Protein AF-A0A959FXG5-F1 (afdb_monomer_lite)

Structure (mmCIF, N/CA/C/O backbone):
data_AF-A0A959FXG5-F1
#
_entry.id   AF-A0A959FXG5-F1
#
loop_
_atom_site.group_PDB
_atom_site.id
_atom_site.type_symbol
_atom_site.label_atom_id
_atom_site.label_alt_id
_atom_site.label_comp_id
_atom_site.label_asym_id
_atom_site.label_entity_id
_atom_site.label_seq_id
_atom_site.pdbx_PDB_ins_code
_atom_site.Cartn_x
_atom_site.Cartn_y
_atom_site.Cartn_z
_atom_site.occupancy
_atom_site.B_iso_or_equiv
_atom_site.auth_seq_id
_atom_site.auth_comp_id
_atom_site.auth_asym_id
_atom_site.auth_atom_id
_atom_site.pdbx_PDB_model_num
ATOM 1 N N . TYR A 1 1 ? 14.603 23.287 18.700 1.00 48.22 1 TYR A N 1
ATOM 2 C CA . TYR A 1 1 ? 15.782 23.522 17.838 1.00 48.22 1 TYR A CA 1
ATOM 3 C C . TYR A 1 1 ? 15.437 24.029 16.419 1.00 48.22 1 TYR A C 1
ATOM 5 O O . TYR A 1 1 ? 16.197 24.809 15.871 1.00 48.22 1 TYR A O 1
ATOM 13 N N . LEU A 1 2 ? 14.273 23.701 15.832 1.00 57.38 2 LEU A N 1
ATOM 14 C CA . LEU A 1 2 ? 13.907 24.045 14.435 1.00 57.38 2 LEU A CA 1
ATOM 15 C C . LEU A 1 2 ? 13.475 25.506 14.136 1.00 57.38 2 LEU A C 1
ATOM 17 O O . LEU A 1 2 ? 13.366 25.875 12.970 1.00 57.38 2 LEU A O 1
ATOM 21 N N . LYS A 1 3 ? 13.228 26.363 15.139 1.00 59.97 3 LYS A N 1
ATOM 22 C CA . LYS A 1 3 ? 12.640 27.707 14.915 1.00 59.97 3 LYS A CA 1
ATOM 23 C C . LYS A 1 3 ? 13.592 28.750 14.300 1.00 59.97 3 LYS A C 1
ATOM 25 O O . LYS A 1 3 ? 13.110 29.692 13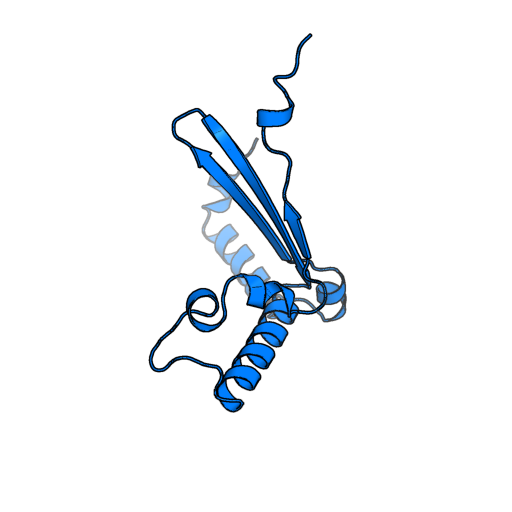.681 1.00 59.97 3 LYS A O 1
ATOM 30 N N . TYR A 1 4 ? 14.912 28.583 14.412 1.00 65.50 4 TYR A N 1
ATOM 31 C CA . TYR A 1 4 ? 15.890 29.598 13.975 1.00 65.50 4 TYR A CA 1
ATOM 32 C C . TYR A 1 4 ? 16.332 29.469 12.507 1.00 65.50 4 TYR A C 1
ATOM 34 O O . TYR A 1 4 ? 16.777 30.442 11.907 1.00 65.50 4 TYR A O 1
ATOM 42 N N . ILE A 1 5 ? 16.150 28.300 11.887 1.00 72.62 5 ILE A N 1
ATOM 43 C CA . ILE A 1 5 ? 16.568 28.036 10.495 1.00 72.62 5 ILE A CA 1
ATOM 44 C C . ILE A 1 5 ? 15.556 28.603 9.478 1.00 72.62 5 ILE A C 1
ATOM 46 O O . ILE A 1 5 ? 15.879 28.826 8.312 1.00 72.62 5 ILE A O 1
ATOM 50 N N . ASN A 1 6 ? 14.335 28.909 9.924 1.00 72.19 6 ASN A N 1
ATOM 51 C CA . ASN A 1 6 ? 13.248 29.353 9.053 1.00 72.19 6 ASN A CA 1
ATOM 52 C C . ASN A 1 6 ? 13.555 30.682 8.334 1.00 72.19 6 ASN A C 1
ATOM 54 O O . ASN A 1 6 ? 13.161 30.875 7.188 1.00 72.19 6 ASN A O 1
ATOM 58 N N . TRP A 1 7 ? 14.296 31.593 8.973 1.00 80.94 7 TRP A N 1
ATOM 59 C CA . TRP A 1 7 ? 14.700 32.850 8.335 1.00 80.94 7 TRP A CA 1
ATOM 60 C C . TRP A 1 7 ? 15.649 32.620 7.148 1.00 80.94 7 TRP A C 1
ATOM 62 O O . TRP A 1 7 ? 15.460 33.215 6.089 1.00 80.94 7 TRP A O 1
ATOM 72 N N . LEU A 1 8 ? 16.599 31.690 7.286 1.00 75.62 8 LEU A N 1
ATOM 73 C CA . LEU A 1 8 ? 17.550 31.339 6.231 1.00 75.62 8 LEU A CA 1
ATOM 74 C C . LEU A 1 8 ? 16.851 30.653 5.044 1.00 75.62 8 LEU A C 1
ATOM 76 O O . LEU A 1 8 ? 17.125 30.973 3.890 1.00 75.62 8 LEU A O 1
ATOM 80 N N . LEU A 1 9 ? 15.886 29.768 5.318 1.00 72.50 9 LEU A N 1
ATOM 81 C CA . LEU A 1 9 ? 15.086 29.089 4.287 1.00 72.50 9 LEU A CA 1
ATOM 82 C C . LEU A 1 9 ? 14.154 30.036 3.508 1.00 72.50 9 LEU A C 1
ATOM 84 O O . LEU A 1 9 ? 13.760 29.719 2.386 1.00 72.50 9 LEU A O 1
ATOM 88 N N . ARG A 1 10 ? 13.812 31.205 4.069 1.00 75.00 10 ARG A N 1
ATOM 89 C CA . ARG A 1 10 ? 12.996 32.236 3.399 1.00 75.00 10 ARG A CA 1
ATOM 90 C C . ARG A 1 10 ? 13.794 33.123 2.441 1.00 75.00 10 ARG A C 1
ATOM 92 O O . ARG A 1 10 ? 13.185 33.892 1.702 1.00 75.00 10 ARG A O 1
ATOM 99 N N . MET A 1 11 ? 15.126 33.037 2.421 1.00 88.50 11 MET A N 1
ATOM 100 C CA . MET A 1 11 ? 15.932 33.817 1.483 1.00 88.50 11 MET A CA 1
ATOM 101 C C . MET A 1 11 ? 15.778 33.278 0.052 1.00 88.50 11 MET A C 1
ATOM 103 O O . MET A 1 11 ? 16.014 32.099 -0.218 1.00 88.50 11 MET A O 1
ATOM 107 N N . ASN A 1 12 ? 15.443 34.161 -0.894 1.00 77.88 12 ASN A N 1
ATOM 108 C CA . ASN A 1 12 ? 15.193 33.794 -2.295 1.00 77.88 12 ASN A CA 1
ATOM 109 C C . ASN A 1 12 ? 16.367 33.051 -2.956 1.00 77.88 12 ASN A C 1
ATOM 111 O O . ASN A 1 12 ? 16.141 32.151 -3.760 1.00 77.88 12 ASN A O 1
ATOM 115 N N . TRP A 1 13 ? 17.611 33.381 -2.602 1.00 86.00 13 TRP A N 1
ATOM 116 C CA . TRP A 1 13 ? 18.796 32.709 -3.141 1.00 86.00 13 TRP A CA 1
ATOM 117 C C . TRP A 1 13 ? 18.967 31.282 -2.592 1.00 86.00 13 TRP A C 1
ATOM 119 O O . TRP A 1 13 ? 19.349 30.388 -3.344 1.00 86.00 13 TRP A O 1
ATOM 129 N N . VAL A 1 14 ? 18.617 31.041 -1.321 1.00 83.12 14 VAL A N 1
ATOM 130 C CA . VAL A 1 14 ? 18.633 29.703 -0.703 1.00 83.12 14 VAL A CA 1
ATOM 131 C C . VAL A 1 14 ? 17.565 28.824 -1.344 1.00 83.12 14 VAL A C 1
ATOM 133 O O . VAL A 1 14 ? 17.855 27.693 -1.730 1.00 83.12 14 VAL A O 1
ATOM 136 N N . ARG A 1 15 ? 16.356 29.366 -1.550 1.00 80.12 15 ARG A N 1
ATOM 137 C CA . ARG A 1 15 ? 15.280 28.680 -2.281 1.00 80.12 15 ARG A CA 1
ATOM 138 C C . ARG A 1 15 ? 15.699 28.341 -3.715 1.00 80.12 15 ARG A C 1
ATOM 140 O O . ARG A 1 15 ? 15.503 27.210 -4.142 1.00 80.12 15 ARG A O 1
ATOM 147 N N . GLN A 1 16 ? 16.310 29.278 -4.444 1.00 83.25 16 GLN A N 1
ATOM 148 C CA . GLN A 1 16 ? 16.792 29.031 -5.810 1.00 83.25 16 GLN A CA 1
ATOM 149 C C . GLN A 1 16 ? 17.917 27.991 -5.863 1.00 83.25 16 GLN A C 1
ATOM 151 O O . GLN A 1 16 ? 17.948 27.169 -6.775 1.00 83.25 16 GLN A O 1
ATOM 156 N N . LEU A 1 17 ? 18.835 27.998 -4.894 1.00 86.06 17 LEU A N 1
ATOM 157 C CA . LEU A 1 17 ? 19.896 26.997 -4.806 1.00 86.06 17 LEU A CA 1
ATOM 158 C C . LEU A 1 17 ? 19.330 25.604 -4.498 1.00 86.06 17 LEU A C 1
ATOM 160 O O . LEU A 1 17 ? 19.768 24.627 -5.103 1.00 86.06 17 LEU A O 1
ATOM 164 N N . ALA A 1 18 ? 18.353 25.517 -3.590 1.00 81.88 18 ALA A N 1
ATOM 165 C CA . ALA A 1 18 ? 17.653 24.275 -3.279 1.00 81.88 18 ALA A CA 1
ATOM 166 C C . ALA A 1 18 ? 16.902 23.743 -4.508 1.00 81.88 18 ALA A C 1
ATOM 168 O O . ALA A 1 18 ? 17.094 22.587 -4.871 1.00 81.88 18 ALA A O 1
ATOM 169 N N . GLN A 1 19 ? 16.152 24.605 -5.203 1.00 79.25 19 GLN A N 1
ATOM 170 C CA . GLN A 1 19 ? 15.434 24.245 -6.426 1.00 79.25 19 GLN A CA 1
ATOM 171 C C . GLN A 1 19 ? 16.391 23.724 -7.506 1.00 79.25 19 GLN A C 1
ATOM 173 O O . GLN A 1 19 ? 16.221 22.613 -7.984 1.00 79.25 19 GLN A O 1
ATOM 178 N N . ARG A 1 20 ? 17.492 24.437 -7.787 1.00 82.62 20 ARG A N 1
ATOM 179 C CA . ARG A 1 20 ? 18.509 23.992 -8.759 1.00 82.62 20 ARG A CA 1
ATOM 180 C C . ARG A 1 20 ? 19.174 22.669 -8.389 1.00 82.62 20 ARG A C 1
ATOM 182 O O . ARG A 1 20 ? 19.649 21.964 -9.274 1.00 82.62 20 ARG A O 1
ATOM 189 N N . ARG A 1 21 ? 19.286 22.350 -7.096 1.00 80.12 21 ARG A N 1
ATOM 190 C CA . ARG A 1 21 ? 19.784 21.041 -6.654 1.00 80.12 21 ARG A CA 1
ATOM 191 C C . ARG A 1 21 ? 18.753 19.941 -6.871 1.00 80.12 21 ARG A C 1
ATOM 193 O O . ARG A 1 21 ? 19.154 18.860 -7.279 1.00 80.12 21 ARG A O 1
ATOM 200 N N . VAL A 1 22 ? 17.474 20.224 -6.634 1.00 76.50 22 VAL A N 1
ATOM 201 C CA . VAL A 1 22 ? 16.369 19.303 -6.938 1.00 76.50 22 VAL A CA 1
ATOM 202 C C . VAL A 1 22 ? 16.294 19.047 -8.444 1.00 76.50 22 VAL A C 1
ATOM 204 O O . VAL A 1 22 ? 16.285 17.894 -8.850 1.00 76.50 22 VAL A O 1
ATOM 207 N N . ASP A 1 23 ? 16.367 20.091 -9.270 1.00 76.31 23 ASP A N 1
ATOM 208 C CA . ASP A 1 23 ? 16.282 19.975 -10.734 1.00 76.31 23 ASP A CA 1
ATOM 209 C C . ASP A 1 23 ? 17.488 19.230 -11.350 1.00 76.31 23 ASP A C 1
ATOM 211 O O . ASP A 1 23 ? 17.399 18.688 -12.448 1.00 76.31 23 ASP A O 1
ATOM 215 N N . ARG A 1 24 ? 18.637 19.214 -10.656 1.00 77.88 24 ARG A N 1
ATOM 216 C CA . ARG A 1 24 ? 19.840 18.452 -11.047 1.00 77.88 24 ARG A CA 1
ATOM 217 C C . ARG A 1 24 ? 19.856 17.025 -10.509 1.00 77.88 24 ARG A C 1
ATOM 219 O O . ARG A 1 24 ? 20.712 16.243 -10.922 1.00 77.88 24 ARG A O 1
ATOM 226 N N . ALA A 1 25 ? 18.984 16.699 -9.560 1.00 69.75 25 ALA A N 1
ATOM 227 C CA . ALA A 1 25 ? 18.852 15.338 -9.079 1.00 69.75 25 ALA A CA 1
ATOM 228 C C . ALA A 1 25 ? 18.125 14.496 -10.144 1.00 69.75 25 ALA A C 1
ATOM 230 O O . ALA A 1 25 ? 17.261 15.014 -10.854 1.00 69.75 25 ALA A O 1
ATOM 231 N N . PRO A 1 26 ? 18.461 13.204 -10.292 1.00 70.00 26 PRO A N 1
ATOM 232 C CA . PRO A 1 26 ? 17.691 12.317 -11.154 1.00 70.00 26 PRO A CA 1
ATOM 233 C C . PRO A 1 26 ? 16.220 12.306 -10.716 1.00 70.00 26 PRO A C 1
ATOM 235 O O . PRO A 1 26 ? 15.924 12.373 -9.524 1.00 70.00 26 PRO A O 1
ATOM 238 N N . ALA A 1 27 ? 15.305 12.190 -11.684 1.00 70.69 27 ALA A N 1
ATOM 239 C CA . ALA A 1 27 ? 13.857 12.306 -11.471 1.00 70.69 27 ALA A CA 1
ATOM 240 C C . ALA A 1 27 ? 13.267 11.282 -10.475 1.00 70.69 27 ALA A C 1
ATOM 242 O O . ALA A 1 27 ? 12.113 11.406 -10.075 1.00 70.69 27 ALA A O 1
ATOM 243 N N . GLY A 1 28 ? 14.043 10.279 -10.056 1.00 65.62 28 GLY A N 1
ATOM 244 C CA . GLY A 1 28 ? 13.645 9.336 -9.024 1.00 65.62 28 GLY A CA 1
ATOM 245 C C . GLY A 1 28 ? 14.811 8.507 -8.484 1.00 65.62 28 GLY A C 1
ATOM 246 O O . GLY A 1 28 ? 15.921 8.555 -9.024 1.00 65.62 28 GLY A O 1
ATOM 247 N N . PRO A 1 29 ? 14.559 7.730 -7.418 1.00 69.12 29 PRO A N 1
ATOM 248 C CA . PRO A 1 29 ? 15.550 6.844 -6.824 1.00 69.12 29 PRO A CA 1
ATOM 249 C C . PRO A 1 29 ? 15.985 5.768 -7.823 1.00 69.12 29 PRO A C 1
ATOM 251 O O . PRO A 1 29 ? 15.171 5.259 -8.605 1.00 69.12 29 PRO A O 1
ATOM 254 N N . THR A 1 30 ? 17.269 5.410 -7.780 1.00 76.06 30 THR A N 1
ATOM 255 C CA . THR A 1 30 ? 17.834 4.320 -8.586 1.00 76.06 30 THR A CA 1
ATOM 256 C C . THR A 1 30 ? 17.220 2.970 -8.185 1.00 76.06 30 THR A C 1
ATOM 258 O O . THR A 1 30 ? 16.720 2.835 -7.065 1.00 76.06 30 THR A O 1
ATOM 261 N N . PRO A 1 31 ? 17.279 1.930 -9.039 1.00 70.56 31 P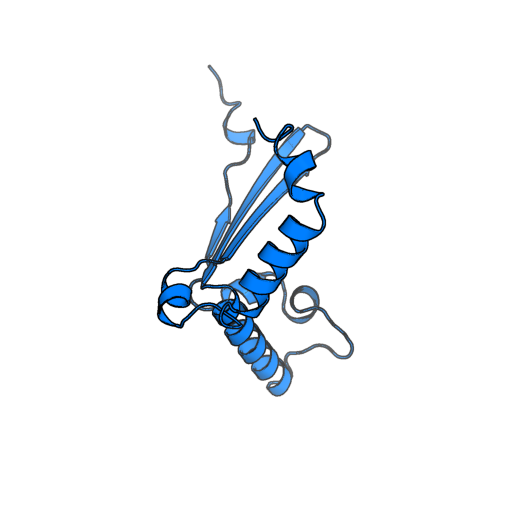RO A N 1
ATOM 262 C CA . PRO A 1 31 ? 16.772 0.598 -8.688 1.00 70.56 31 PRO A CA 1
ATOM 263 C C . PRO A 1 31 ? 17.350 0.042 -7.376 1.00 70.56 31 PRO A C 1
ATOM 265 O O . PRO A 1 31 ? 16.655 -0.610 -6.604 1.00 70.56 31 PRO A O 1
ATOM 268 N N . GLU A 1 32 ? 18.616 0.336 -7.083 1.00 73.44 32 GLU A N 1
ATOM 269 C CA . GLU A 1 32 ? 19.285 -0.068 -5.841 1.00 73.44 32 GLU A CA 1
ATOM 270 C C . GLU A 1 32 ? 18.749 0.672 -4.611 1.00 73.44 32 GLU A C 1
ATOM 272 O O . GLU A 1 32 ? 18.621 0.082 -3.539 1.00 73.44 32 GLU A O 1
ATOM 277 N N . GLN A 1 33 ? 18.418 1.958 -4.760 1.00 70.38 33 GLN A N 1
ATOM 278 C CA . GLN A 1 33 ? 17.776 2.749 -3.711 1.00 70.38 33 GLN A CA 1
ATOM 279 C C . GLN A 1 33 ? 16.343 2.276 -3.468 1.00 70.38 33 GLN A C 1
ATOM 281 O O . GLN A 1 33 ? 15.924 2.209 -2.315 1.00 70.38 33 GLN A O 1
ATOM 286 N N . ARG A 1 34 ? 15.624 1.875 -4.527 1.00 69.25 34 ARG A N 1
ATOM 287 C CA . ARG A 1 34 ? 14.271 1.319 -4.402 1.00 69.25 34 ARG A CA 1
ATOM 288 C C . ARG A 1 34 ? 14.254 0.012 -3.627 1.00 69.25 34 ARG A C 1
ATOM 290 O O . ARG A 1 34 ? 13.474 -0.126 -2.699 1.00 69.25 34 ARG A O 1
ATOM 297 N N . LYS A 1 35 ? 15.213 -0.883 -3.882 1.00 72.81 35 LYS A N 1
ATOM 298 C CA . LYS A 1 35 ? 15.356 -2.139 -3.120 1.00 72.81 35 LYS A CA 1
ATOM 299 C C . LYS A 1 35 ? 15.552 -1.951 -1.610 1.00 72.81 35 LYS A C 1
ATOM 301 O O . LYS A 1 35 ? 15.329 -2.893 -0.860 1.00 72.81 35 LYS A O 1
ATOM 306 N N . LYS A 1 36 ? 16.011 -0.777 -1.163 1.00 77.38 36 LYS A N 1
ATOM 307 C CA . LYS A 1 36 ? 16.180 -0.445 0.263 1.00 77.38 36 LYS A CA 1
ATOM 308 C C . LYS A 1 36 ? 15.013 0.363 0.835 1.00 77.38 36 LYS A C 1
ATOM 310 O O . LYS A 1 36 ? 14.975 0.579 2.043 1.00 77.38 36 LYS A O 1
ATOM 315 N N . GLY A 1 37 ? 14.120 0.859 -0.017 1.00 80.38 37 GLY A N 1
ATOM 316 C CA . GLY A 1 37 ? 12.959 1.635 0.390 1.00 80.38 37 GLY A CA 1
ATOM 317 C C . GLY A 1 37 ? 11.843 0.740 0.916 1.00 80.38 37 GLY A C 1
ATOM 318 O O . GLY A 1 37 ? 11.694 -0.405 0.500 1.00 80.38 37 GLY A O 1
ATOM 319 N N . ALA A 1 38 ? 11.041 1.288 1.821 1.00 88.56 38 ALA A N 1
ATOM 320 C CA . ALA A 1 38 ? 9.820 0.664 2.306 1.00 88.56 38 ALA A CA 1
ATOM 321 C C . ALA A 1 38 ? 8.724 1.725 2.415 1.00 88.56 38 ALA A C 1
ATOM 323 O O . ALA A 1 38 ? 9.000 2.882 2.749 1.00 88.56 38 ALA A O 1
ATOM 324 N N . CYS A 1 39 ? 7.486 1.329 2.144 1.00 91.19 39 CYS A N 1
ATOM 325 C CA . CYS A 1 39 ? 6.309 2.139 2.419 1.00 91.19 39 CYS A CA 1
ATOM 326 C C . CYS A 1 39 ? 5.739 1.734 3.782 1.00 91.19 39 CYS A C 1
ATOM 328 O O . CYS A 1 39 ? 5.529 0.549 4.032 1.00 91.19 39 CYS A O 1
ATOM 330 N N . LEU A 1 40 ? 5.498 2.709 4.660 1.00 93.88 40 LEU A N 1
ATOM 331 C CA . LEU A 1 40 ? 4.899 2.501 5.977 1.00 93.88 40 LEU A CA 1
ATOM 332 C C . LEU A 1 40 ? 3.681 3.412 6.121 1.00 93.88 40 LEU A C 1
ATOM 334 O O . LEU A 1 40 ? 3.780 4.619 5.898 1.00 93.88 40 LEU A O 1
ATOM 338 N N . VAL A 1 41 ? 2.549 2.841 6.520 1.00 93.94 41 VAL A N 1
ATOM 339 C CA . VAL A 1 41 ? 1.311 3.570 6.802 1.00 93.94 41 VAL A CA 1
ATOM 340 C C . VAL A 1 41 ? 0.851 3.192 8.199 1.00 93.94 41 VAL A C 1
ATOM 342 O O . VAL A 1 41 ? 0.551 2.033 8.461 1.00 93.94 41 VAL A O 1
ATOM 345 N N . TRP A 1 42 ? 0.795 4.170 9.097 1.00 95.31 42 TRP A N 1
ATOM 346 C CA . TRP A 1 42 ? 0.283 3.991 10.451 1.00 95.31 42 TRP A CA 1
ATOM 347 C C . TRP A 1 42 ? -1.062 4.696 10.593 1.00 95.31 42 TRP A C 1
ATOM 349 O O . TRP A 1 42 ? -1.243 5.809 10.096 1.00 95.31 42 TRP A O 1
ATOM 359 N N . GLY A 1 43 ? -1.991 4.049 11.286 1.00 93.44 43 GLY A N 1
ATOM 360 C CA . GLY A 1 43 ? -3.284 4.616 11.631 1.00 93.44 43 GLY A CA 1
ATOM 361 C C . GLY A 1 43 ? -3.650 4.276 13.066 1.00 93.44 43 GLY A C 1
ATOM 362 O O . GLY A 1 43 ? -3.408 3.163 13.527 1.00 93.44 43 GLY A O 1
ATOM 363 N N . GLN A 1 44 ? -4.266 5.229 13.755 1.00 93.94 44 GLN A N 1
ATOM 364 C CA . GLN A 1 44 ? -4.872 5.025 15.062 1.00 93.94 44 GLN A CA 1
ATOM 365 C C . GLN A 1 44 ? -6.276 5.618 15.054 1.00 93.94 44 GLN A C 1
ATOM 367 O O . GLN A 1 44 ? -6.495 6.716 14.543 1.00 93.94 44 GLN A O 1
ATOM 372 N N . VAL A 1 45 ? -7.214 4.883 15.639 1.00 93.88 45 VAL A N 1
ATOM 373 C CA . VAL A 1 45 ? -8.580 5.334 15.896 1.00 93.88 45 VAL A CA 1
ATOM 374 C C . VAL A 1 45 ? -8.80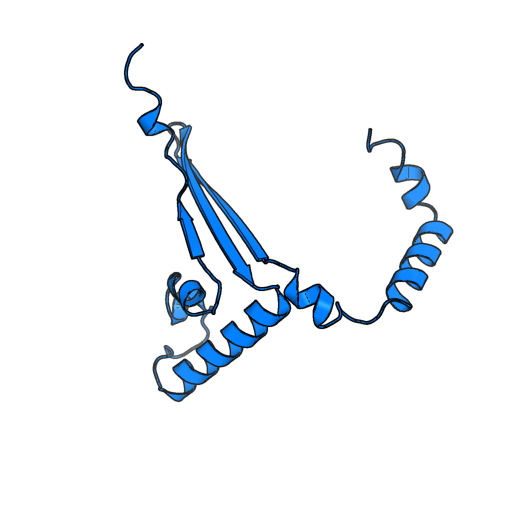4 5.351 17.399 1.00 93.88 45 VAL A C 1
ATOM 376 O O . VAL A 1 45 ? -8.377 4.424 18.087 1.00 93.88 45 VAL A O 1
ATOM 379 N N . THR A 1 46 ? -9.450 6.401 17.897 1.00 94.56 46 THR A N 1
ATOM 380 C CA . THR A 1 46 ? -9.777 6.574 19.317 1.00 94.56 46 THR A CA 1
ATOM 381 C C . THR A 1 46 ? -11.276 6.833 19.445 1.00 94.56 46 THR A C 1
ATOM 383 O O . THR A 1 46 ? -11.822 7.599 18.650 1.00 94.56 46 THR A O 1
ATOM 386 N N . ASP A 1 4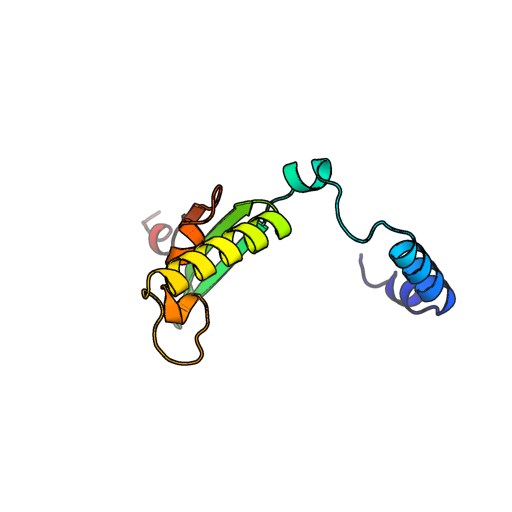7 ? -11.938 6.195 20.408 1.00 94.38 47 ASP A N 1
ATOM 387 C CA . ASP A 1 47 ? -13.354 6.416 20.708 1.00 94.38 47 ASP A CA 1
ATOM 388 C C . ASP A 1 47 ? -13.576 7.574 21.702 1.00 94.38 47 ASP A C 1
ATOM 390 O O . ASP A 1 47 ? -12.634 8.172 22.228 1.00 94.38 47 ASP A O 1
ATOM 394 N N . GLU A 1 48 ? -14.842 7.900 21.975 1.00 94.31 48 GLU A N 1
ATOM 395 C CA . GLU A 1 48 ? -15.224 8.962 22.920 1.00 94.31 48 GLU A CA 1
ATOM 396 C C . GLU A 1 48 ? -14.838 8.652 24.378 1.00 94.31 48 GLU A C 1
ATOM 398 O O . GLU A 1 48 ? -14.754 9.558 25.204 1.00 94.31 48 GLU A O 1
ATOM 403 N N . GLN A 1 49 ? -14.578 7.381 24.698 1.00 92.19 49 GLN A N 1
ATOM 404 C CA . GLN A 1 49 ? -14.160 6.909 26.021 1.00 92.19 49 GLN A CA 1
ATOM 405 C C . GLN A 1 49 ? -12.628 6.914 26.174 1.00 92.19 49 GLN A C 1
ATOM 407 O O . GLN A 1 49 ? -12.110 6.545 27.227 1.00 92.19 49 GLN A O 1
ATOM 412 N N . GLY A 1 50 ? -11.892 7.336 25.139 1.00 88.81 50 GLY A N 1
ATOM 413 C CA . GLY A 1 50 ? -10.432 7.386 25.124 1.00 88.81 50 GLY A CA 1
ATOM 414 C C . GLY A 1 50 ? -9.756 6.045 24.822 1.00 88.81 50 GLY A C 1
ATOM 415 O O . GLY A 1 50 ? -8.527 5.960 24.894 1.00 88.81 50 GLY A O 1
ATOM 416 N N . LYS A 1 51 ? -10.508 4.999 24.459 1.00 91.62 51 LYS A N 1
ATOM 417 C CA . LYS A 1 51 ? -9.931 3.728 24.005 1.00 91.62 51 LYS A CA 1
ATOM 418 C C . LYS A 1 51 ? -9.416 3.896 22.590 1.00 91.62 51 LYS A C 1
ATOM 420 O O . LYS A 1 51 ? -10.094 4.485 21.753 1.00 91.62 51 LYS A O 1
ATOM 425 N N . PHE A 1 52 ? -8.249 3.330 22.299 1.00 90.19 52 PHE A N 1
ATOM 426 C CA . PHE A 1 52 ? -7.710 3.354 20.946 1.00 90.19 52 PHE A CA 1
ATOM 427 C C . PHE A 1 52 ? -7.371 1.970 20.400 1.00 90.19 52 PHE A C 1
ATOM 429 O O . PHE A 1 52 ? -7.113 1.011 21.134 1.00 90.19 52 PHE A O 1
ATOM 436 N N . ARG A 1 53 ? -7.358 1.895 19.070 1.00 92.88 53 ARG A N 1
ATOM 437 C CA . ARG A 1 53 ? -6.794 0.805 18.274 1.00 92.88 53 ARG A CA 1
ATOM 438 C C . ARG A 1 53 ? -5.825 1.404 17.270 1.00 92.88 53 ARG A C 1
ATOM 440 O O . ARG A 1 53 ? -6.084 2.476 16.729 1.00 92.88 53 ARG A O 1
ATOM 447 N N . GLN A 1 54 ? -4.725 0.711 17.016 1.00 94.56 54 GLN A N 1
ATOM 448 C CA . GLN A 1 54 ? -3.701 1.155 16.078 1.00 94.56 54 GLN A CA 1
ATOM 449 C C . GLN A 1 54 ? -3.330 0.037 15.108 1.00 94.56 54 GLN A C 1
ATOM 451 O O . GLN A 1 54 ? -3.406 -1.146 15.441 1.00 94.56 54 GLN A O 1
ATOM 456 N N . GLY A 1 55 ? -2.896 0.417 13.916 1.00 93.88 55 GLY A N 1
ATOM 457 C CA . GLY A 1 55 ? -2.421 -0.493 12.891 1.00 93.88 55 GLY A CA 1
ATOM 458 C C . GLY A 1 55 ? -1.257 0.114 12.123 1.00 93.88 55 GLY A C 1
ATOM 459 O O . GLY A 1 55 ? -1.207 1.321 11.891 1.00 93.88 55 GLY A O 1
ATOM 460 N N . LEU A 1 56 ? -0.325 -0.741 11.725 1.00 94.94 56 LEU A N 1
ATOM 461 C CA . LEU A 1 56 ? 0.773 -0.433 10.826 1.00 94.94 56 LEU A CA 1
ATOM 462 C C . LEU A 1 56 ? 0.664 -1.349 9.606 1.00 94.94 56 LEU A C 1
ATOM 464 O O . LEU A 1 56 ? 0.683 -2.571 9.725 1.00 94.94 56 LEU A O 1
ATOM 468 N N . LEU A 1 57 ? 0.574 -0.756 8.425 1.00 95.25 57 LEU A N 1
ATOM 469 C CA . LEU A 1 57 ? 0.824 -1.422 7.158 1.00 95.25 57 LEU A CA 1
ATOM 470 C C . LEU A 1 57 ? 2.276 -1.140 6.772 1.00 95.25 57 LEU A C 1
ATOM 472 O O . LEU A 1 57 ? 2.701 0.015 6.733 1.00 95.25 57 LEU A O 1
ATOM 476 N N . SER A 1 58 ? 3.019 -2.189 6.442 1.00 95.62 58 SER A N 1
ATOM 477 C CA . SER A 1 58 ? 4.316 -2.060 5.779 1.00 95.62 58 SER A CA 1
ATOM 478 C C . SER A 1 58 ? 4.272 -2.725 4.415 1.00 95.62 58 SER A C 1
ATOM 480 O O . SER A 1 58 ? 3.591 -3.737 4.268 1.00 95.62 58 SER A O 1
ATOM 482 N N . GLY A 1 59 ? 5.005 -2.182 3.451 1.00 94.31 59 GLY A N 1
ATOM 483 C CA . GLY A 1 59 ? 5.068 -2.673 2.081 1.00 94.31 59 GLY A CA 1
ATOM 484 C C . GLY A 1 59 ? 6.412 -2.397 1.405 1.00 94.31 59 GLY A C 1
ATOM 485 O O . GLY A 1 59 ? 7.312 -1.813 2.025 1.00 94.31 59 GLY A O 1
ATOM 486 N N . PRO A 1 60 ? 6.544 -2.783 0.123 1.00 92.75 60 PRO A N 1
ATOM 487 C CA . PRO A 1 60 ? 7.722 -2.475 -0.679 1.00 92.75 60 PRO A CA 1
ATOM 488 C C . PRO A 1 60 ? 7.871 -0.962 -0.879 1.00 92.75 60 PRO A C 1
ATOM 490 O O . PRO A 1 60 ? 7.060 -0.155 -0.414 1.00 92.75 60 PRO A O 1
ATOM 493 N N . GLU A 1 61 ? 8.926 -0.556 -1.576 1.00 92.31 61 GLU A N 1
ATOM 494 C CA . GLU A 1 61 ? 9.120 0.842 -1.943 1.00 92.31 61 GLU A CA 1
ATOM 495 C C . GLU A 1 61 ? 7.920 1.405 -2.729 1.00 92.31 61 GLU A C 1
ATOM 497 O O . GLU A 1 61 ? 7.209 0.678 -3.420 1.00 92.31 61 GLU A O 1
ATOM 502 N N . GLY A 1 62 ? 7.661 2.709 -2.593 1.00 88.94 62 GLY A N 1
ATOM 503 C CA . GLY A 1 62 ? 6.442 3.350 -3.087 1.00 88.94 62 GLY A CA 1
ATOM 504 C C . GLY A 1 62 ? 6.197 3.209 -4.594 1.00 88.94 62 GLY A C 1
ATOM 505 O O . GLY A 1 62 ? 5.039 3.055 -4.997 1.00 88.94 62 GLY A O 1
ATOM 506 N N . TYR A 1 63 ? 7.238 3.217 -5.436 1.00 89.25 63 TYR A N 1
ATOM 507 C CA . TYR A 1 63 ? 7.061 2.980 -6.873 1.00 89.25 63 TYR A CA 1
ATOM 508 C C . TYR A 1 63 ? 6.696 1.528 -7.164 1.00 89.25 63 TYR A C 1
ATOM 510 O O . TYR A 1 63 ? 5.783 1.292 -7.955 1.00 89.25 63 TYR A O 1
ATOM 518 N N . ASP A 1 64 ? 7.355 0.574 -6.507 1.00 91.69 64 ASP A N 1
ATOM 519 C CA . ASP A 1 64 ? 7.049 -0.851 -6.664 1.00 91.69 64 ASP A CA 1
ATOM 520 C C . ASP A 1 64 ? 5.626 -1.154 -6.168 1.00 91.69 64 ASP A C 1
ATOM 522 O O . ASP A 1 64 ? 4.847 -1.802 -6.870 1.00 91.69 64 ASP A O 1
ATOM 526 N N . LEU A 1 65 ? 5.240 -0.597 -5.014 1.00 94.31 65 LEU A N 1
ATOM 527 C CA . LEU A 1 65 ? 3.885 -0.687 -4.468 1.00 94.31 65 LEU A CA 1
ATOM 528 C C . LEU A 1 65 ? 2.846 -0.185 -5.478 1.00 94.31 65 LEU A C 1
ATOM 530 O O . LEU A 1 65 ? 1.854 -0.867 -5.747 1.00 94.31 65 LEU A O 1
ATOM 534 N N . THR A 1 66 ? 3.082 0.996 -6.055 1.00 93.88 66 THR A N 1
ATOM 535 C CA . THR A 1 66 ? 2.171 1.610 -7.029 1.00 93.88 66 THR A CA 1
ATOM 536 C C . THR A 1 66 ? 2.073 0.763 -8.295 1.00 93.88 66 THR A C 1
ATOM 538 O O . THR A 1 66 ? 0.968 0.446 -8.732 1.00 93.88 66 THR A O 1
ATOM 541 N N . ALA A 1 67 ? 3.211 0.341 -8.855 1.00 95.12 67 ALA A N 1
ATOM 542 C CA . ALA A 1 67 ? 3.257 -0.459 -10.075 1.00 95.12 67 ALA A CA 1
ATOM 543 C C . ALA A 1 67 ? 2.518 -1.797 -9.914 1.00 95.12 67 ALA A C 1
ATOM 545 O O . ALA A 1 67 ? 1.678 -2.143 -10.748 1.00 95.12 67 ALA A O 1
ATOM 546 N N . HIS A 1 68 ? 2.773 -2.522 -8.820 1.00 96.75 68 HIS A N 1
ATOM 547 C CA . HIS A 1 68 ? 2.081 -3.776 -8.530 1.00 96.75 68 HIS A CA 1
ATOM 548 C C . HIS A 1 68 ? 0.579 -3.571 -8.321 1.00 96.75 68 HIS A C 1
ATOM 550 O O . HIS A 1 68 ? -0.216 -4.293 -8.923 1.00 96.75 68 HIS A O 1
ATOM 556 N N . SER A 1 69 ? 0.181 -2.561 -7.541 1.00 96.94 69 SER A N 1
ATOM 557 C CA . SER A 1 69 ? -1.234 -2.256 -7.296 1.00 96.94 69 SER A CA 1
ATOM 558 C C . SER A 1 69 ? -1.983 -1.964 -8.598 1.00 96.94 69 SER A C 1
ATOM 560 O O . SER A 1 69 ? -3.061 -2.510 -8.831 1.00 96.94 69 SER A O 1
ATOM 562 N N . SER A 1 70 ? -1.400 -1.151 -9.487 1.00 97.25 70 SER A N 1
ATOM 563 C CA . SER A 1 70 ? -1.998 -0.832 -10.788 1.00 97.25 70 SER A CA 1
ATOM 564 C C . SER A 1 70 ? -2.187 -2.069 -11.668 1.00 97.25 70 SER A C 1
ATOM 566 O O . SER A 1 70 ? -3.241 -2.212 -12.284 1.00 97.25 70 SER A O 1
ATOM 568 N N . LEU A 1 71 ? -1.205 -2.978 -11.712 1.00 98.06 71 LEU A N 1
ATOM 569 C CA . LEU A 1 71 ? -1.304 -4.214 -12.497 1.00 98.06 71 LEU A CA 1
ATOM 570 C C . LEU A 1 71 ? -2.353 -5.181 -11.936 1.00 98.06 71 LEU A C 1
ATOM 572 O O . LEU A 1 71 ? -3.121 -5.753 -12.709 1.00 98.06 71 LEU A O 1
ATOM 576 N N . ILE A 1 72 ? -2.419 -5.337 -10.610 1.00 98.00 72 ILE A N 1
ATOM 577 C CA . ILE A 1 72 ? -3.432 -6.168 -9.942 1.00 98.00 72 ILE A CA 1
ATOM 578 C C . ILE A 1 72 ? -4.834 -5.636 -10.254 1.00 98.00 72 ILE A C 1
ATOM 580 O O . ILE A 1 72 ? -5.696 -6.394 -10.696 1.00 98.00 72 ILE A O 1
ATOM 584 N N . ILE A 1 73 ? -5.048 -4.326 -10.098 1.00 97.94 73 ILE A N 1
ATOM 585 C CA . ILE A 1 73 ? -6.336 -3.686 -10.392 1.00 97.94 73 ILE A CA 1
ATOM 586 C C . ILE A 1 73 ? -6.707 -3.865 -11.865 1.00 97.94 73 ILE A C 1
ATOM 588 O O . ILE A 1 73 ? -7.813 -4.311 -12.163 1.00 97.94 73 ILE A O 1
ATOM 592 N N . ALA A 1 74 ? -5.790 -3.564 -12.791 1.00 97.94 74 ALA A N 1
ATOM 593 C CA . ALA A 1 74 ? -6.044 -3.712 -14.222 1.00 97.94 74 ALA A CA 1
ATOM 594 C C . ALA A 1 74 ? -6.427 -5.155 -14.586 1.00 97.94 74 ALA A C 1
ATOM 596 O O . ALA A 1 74 ? -7.376 -5.366 -15.339 1.00 97.94 74 ALA A O 1
ATOM 597 N N . LYS A 1 75 ? -5.747 -6.148 -14.001 1.00 98.19 75 LYS A N 1
ATOM 598 C CA . LYS A 1 75 ? -6.084 -7.563 -14.176 1.00 98.19 75 LYS A CA 1
ATOM 599 C C . LYS A 1 75 ? -7.501 -7.878 -13.682 1.00 98.19 75 LYS A C 1
ATOM 601 O O . LYS A 1 75 ? -8.286 -8.420 -14.452 1.00 98.19 75 LYS A O 1
ATOM 606 N N . LYS A 1 76 ? -7.859 -7.492 -12.452 1.00 97.44 76 LYS A N 1
ATOM 607 C CA . LYS A 1 76 ? -9.204 -7.732 -11.891 1.00 97.44 76 LYS A CA 1
ATOM 608 C C . LYS A 1 76 ? -10.311 -7.067 -12.717 1.00 97.44 76 LYS A C 1
ATOM 610 O O . LYS A 1 76 ? -11.374 -7.653 -12.910 1.00 97.44 76 LYS A O 1
ATOM 615 N N . VAL A 1 77 ? -10.057 -5.864 -13.240 1.00 97.12 77 VAL A N 1
ATOM 616 C CA . VAL A 1 77 ? -10.978 -5.169 -14.157 1.00 97.12 77 VAL A CA 1
ATOM 617 C C . VAL A 1 77 ? -11.187 -5.985 -15.434 1.00 97.12 77 VAL A C 1
ATOM 619 O O . VAL A 1 77 ? -12.330 -6.211 -15.823 1.00 97.12 77 VAL A O 1
ATOM 622 N N . LEU A 1 78 ? -10.107 -6.462 -16.063 1.00 97.75 78 LEU A N 1
ATOM 623 C CA . LEU A 1 78 ? -10.184 -7.291 -17.273 1.00 97.75 78 LEU A CA 1
ATOM 624 C C . LEU A 1 78 ? -10.871 -8.643 -17.025 1.00 97.75 78 LEU A C 1
ATOM 626 O O . LEU A 1 78 ? -11.514 -9.175 -17.924 1.00 97.75 78 LEU A O 1
ATOM 630 N N . GLU A 1 79 ? -10.775 -9.175 -15.807 1.00 97.81 79 GLU A N 1
ATOM 631 C CA . GLU A 1 79 ? -11.470 -10.392 -15.366 1.00 97.81 79 GLU A CA 1
ATOM 632 C C . GLU A 1 79 ? -12.948 -10.154 -15.000 1.00 97.81 79 GLU A C 1
ATOM 634 O O . GLU A 1 79 ? -13.637 -11.088 -14.593 1.00 97.81 79 GLU A O 1
ATOM 639 N N . GLY A 1 80 ? -13.457 -8.923 -15.133 1.00 96.44 80 GLY A N 1
ATOM 640 C CA . GLY A 1 80 ? -14.855 -8.587 -14.851 1.00 96.44 80 GLY A CA 1
ATOM 641 C C . GLY A 1 80 ? -15.199 -8.508 -13.361 1.00 96.44 80 GLY A C 1
ATOM 642 O O . GLY A 1 80 ? -16.372 -8.540 -13.003 1.00 96.44 80 GLY A O 1
ATOM 643 N N . GLN A 1 81 ? -14.198 -8.397 -12.484 1.00 96.38 81 GLN A N 1
ATOM 644 C CA . GLN A 1 81 ? -14.388 -8.332 -11.028 1.00 96.38 81 GLN A CA 1
ATOM 645 C C . GLN A 1 81 ? -14.628 -6.903 -10.520 1.00 96.38 81 GLN A C 1
ATOM 647 O O . GLN A 1 81 ? -14.851 -6.702 -9.329 1.00 96.38 81 GLN A O 1
ATOM 652 N N . ALA A 1 82 ? -14.547 -5.898 -11.395 1.00 96.06 82 ALA A N 1
ATOM 653 C CA . ALA A 1 82 ? -14.744 -4.506 -11.016 1.00 96.06 82 ALA A CA 1
ATOM 654 C C . ALA A 1 82 ? -16.232 -4.110 -11.073 1.00 96.06 82 ALA A C 1
ATOM 656 O O . ALA A 1 82 ? -16.906 -4.407 -12.065 1.00 96.06 82 ALA A O 1
ATOM 657 N N . PRO A 1 83 ? -16.753 -3.395 -10.059 1.00 95.75 83 PRO A N 1
ATOM 658 C CA . PRO A 1 83 ? -18.101 -2.848 -10.114 1.00 95.75 83 PRO A CA 1
ATOM 659 C C . PRO A 1 83 ? -18.227 -1.769 -11.198 1.00 95.75 83 PRO A C 1
ATOM 661 O O . PRO A 1 83 ? -17.263 -1.100 -11.568 1.00 95.75 83 PRO A O 1
ATOM 664 N N . THR A 1 84 ? -19.448 -1.573 -11.698 1.00 95.81 84 THR A N 1
ATOM 665 C CA . THR A 1 84 ? -19.734 -0.536 -12.701 1.00 95.81 84 THR A CA 1
ATOM 666 C C . THR A 1 84 ? -19.604 0.867 -12.100 1.00 95.81 84 THR A C 1
ATOM 668 O O . THR A 1 84 ? -20.036 1.111 -10.972 1.00 95.81 84 THR A O 1
ATOM 671 N N . GLY A 1 85 ? -19.063 1.807 -12.879 1.00 95.31 85 GLY A N 1
ATOM 672 C CA . GLY A 1 85 ? -18.919 3.215 -12.500 1.00 95.31 85 GLY A CA 1
ATOM 673 C C . GLY A 1 85 ? -17.522 3.574 -11.989 1.00 95.31 85 GLY A C 1
ATOM 674 O O . GLY A 1 85 ? -16.561 2.836 -12.192 1.00 95.31 85 GLY A O 1
ATOM 675 N N . TYR A 1 86 ? -17.406 4.744 -11.357 1.00 95.44 86 TYR A N 1
ATOM 676 C CA . TYR A 1 86 ? -16.159 5.206 -10.747 1.00 95.44 86 TYR A CA 1
ATOM 677 C C . TYR A 1 86 ? -16.056 4.722 -9.302 1.00 95.44 86 TYR A C 1
ATOM 679 O O . TYR A 1 86 ? -16.973 4.934 -8.510 1.00 95.44 86 TYR A O 1
ATOM 687 N N . HIS A 1 87 ? -14.915 4.130 -8.959 1.00 96.69 87 HIS A N 1
ATOM 688 C CA . HIS A 1 87 ? -14.637 3.587 -7.633 1.00 96.69 87 HIS A CA 1
ATOM 689 C C . HIS A 1 87 ? -13.189 3.859 -7.241 1.00 96.69 87 HIS A C 1
ATOM 691 O O . HIS A 1 87 ? -12.297 3.879 -8.092 1.00 96.69 87 HIS A O 1
ATOM 697 N N . THR A 1 88 ? -12.943 4.032 -5.944 1.00 95.12 88 THR A N 1
ATOM 698 C CA . THR A 1 88 ? -11.582 3.922 -5.415 1.00 95.12 88 THR A CA 1
ATOM 699 C C . THR A 1 88 ? -11.211 2.438 -5.308 1.00 95.12 88 THR A C 1
ATOM 701 O O . THR A 1 88 ? -12.099 1.584 -5.254 1.00 95.12 88 THR A O 1
ATOM 704 N N . PRO A 1 89 ? -9.915 2.086 -5.225 1.00 94.62 89 PRO A N 1
ATOM 705 C CA . PRO A 1 89 ? -9.519 0.688 -5.055 1.00 94.62 89 PRO A CA 1
ATOM 706 C C . PRO A 1 89 ? -10.174 0.016 -3.837 1.00 94.62 89 PRO A C 1
ATOM 708 O O . PRO A 1 89 ? -10.618 -1.124 -3.935 1.00 94.62 89 PRO A O 1
ATOM 711 N N . SER A 1 90 ? -10.311 0.747 -2.723 1.00 93.81 90 SER A N 1
ATOM 712 C CA . SER A 1 90 ? -10.941 0.240 -1.499 1.00 93.81 90 SER A CA 1
ATOM 713 C C . SER A 1 90 ? -12.441 -0.017 -1.644 1.00 93.81 90 SER A C 1
ATOM 715 O O . SER A 1 90 ? -12.938 -0.976 -1.065 1.00 93.81 90 SER A O 1
ATOM 717 N N . THR A 1 91 ? -13.171 0.799 -2.412 1.00 96.06 91 THR A N 1
ATOM 718 C CA . THR A 1 91 ? -14.612 0.588 -2.631 1.00 96.06 91 THR A CA 1
ATOM 719 C C . THR A 1 91 ? -14.878 -0.469 -3.701 1.00 96.06 91 THR A C 1
ATOM 721 O O . THR A 1 91 ? -15.907 -1.133 -3.644 1.00 96.06 91 THR A O 1
ATOM 724 N N . ALA A 1 92 ? -13.962 -0.644 -4.661 1.00 96.88 92 ALA A N 1
ATOM 725 C CA . ALA A 1 92 ? -14.091 -1.632 -5.730 1.00 96.88 92 ALA A CA 1
ATOM 726 C C . ALA A 1 92 ? -13.744 -3.061 -5.290 1.00 96.88 92 ALA A C 1
ATOM 728 O O . ALA A 1 92 ? -14.423 -3.999 -5.697 1.00 96.88 92 ALA A O 1
ATOM 729 N N . PHE A 1 93 ? -12.681 -3.225 -4.495 1.00 96.62 93 PHE A N 1
ATOM 730 C CA . PHE A 1 93 ? -12.090 -4.538 -4.199 1.00 96.62 93 PHE A CA 1
ATOM 731 C C . PHE A 1 93 ? -11.900 -4.816 -2.703 1.00 96.62 93 PHE A C 1
ATOM 733 O O . PHE A 1 93 ? -11.402 -5.879 -2.345 1.00 96.62 93 PHE A O 1
ATOM 740 N N . GLY A 1 94 ? -12.293 -3.880 -1.836 1.00 96.31 94 GLY A N 1
ATOM 741 C CA . GLY A 1 94 ? -12.108 -3.984 -0.392 1.00 96.31 94 GLY A CA 1
ATOM 742 C C . GLY A 1 94 ? -10.745 -3.473 0.096 1.00 96.31 94 GLY A C 1
ATOM 743 O O . GLY A 1 94 ? -9.822 -3.247 -0.697 1.00 96.31 94 GLY A O 1
ATOM 744 N N . PRO A 1 95 ? -10.604 -3.242 1.414 1.00 93.25 95 PRO A N 1
ATOM 745 C CA . PRO A 1 95 ? -9.352 -2.785 2.014 1.00 93.25 95 PRO A CA 1
ATOM 746 C C . PRO A 1 95 ? -8.222 -3.822 1.918 1.00 93.25 95 PRO A C 1
ATOM 748 O O . PRO A 1 95 ? -7.053 -3.440 1.920 1.00 93.25 95 PRO A O 1
ATOM 751 N N . GLU A 1 96 ? -8.543 -5.110 1.788 1.00 95.25 96 GLU A N 1
ATOM 752 C CA . GLU A 1 96 ? -7.582 -6.214 1.711 1.00 95.25 96 GLU A CA 1
ATOM 753 C C . GLU A 1 96 ? -6.829 -6.272 0.377 1.00 95.25 96 GLU A C 1
ATOM 755 O O . GLU A 1 96 ? -5.803 -6.941 0.307 1.00 95.25 96 GLU A O 1
ATOM 760 N N . LEU A 1 97 ? -7.259 -5.533 -0.658 1.00 96.50 97 LEU A N 1
ATOM 761 C CA . LEU A 1 97 ? -6.557 -5.456 -1.948 1.00 96.50 97 LEU A CA 1
ATOM 762 C C . LEU A 1 97 ? -5.062 -5.152 -1.773 1.00 96.50 97 LEU A C 1
ATOM 764 O O . LEU A 1 97 ? -4.224 -5.673 -2.507 1.00 96.50 97 LEU A O 1
ATOM 768 N N . ILE A 1 98 ? -4.719 -4.309 -0.794 1.00 95.69 98 ILE A N 1
ATOM 769 C CA . ILE A 1 98 ? -3.330 -3.933 -0.527 1.00 95.69 98 ILE A CA 1
ATOM 770 C C . ILE A 1 98 ? -2.462 -5.135 -0.146 1.00 95.69 98 ILE A C 1
ATOM 772 O O . ILE A 1 98 ? -1.283 -5.138 -0.478 1.00 95.69 98 ILE A O 1
ATOM 776 N N . LEU A 1 99 ? -3.048 -6.157 0.488 1.00 96.38 99 LEU A N 1
ATOM 777 C CA . LEU A 1 99 ? -2.368 -7.382 0.912 1.00 96.38 99 LEU A CA 1
ATOM 778 C C . LEU A 1 99 ? -2.055 -8.326 -0.256 1.00 96.38 99 LEU A C 1
ATOM 780 O O . LEU A 1 99 ? -1.257 -9.248 -0.107 1.00 96.38 99 LEU A O 1
ATOM 784 N N . GLU A 1 100 ? -2.647 -8.098 -1.431 1.00 96.69 100 GLU A N 1
ATOM 785 C CA . GLU A 1 100 ? -2.289 -8.823 -2.654 1.00 96.69 100 GLU A CA 1
ATOM 786 C C . GLU A 1 100 ? -0.961 -8.327 -3.253 1.00 96.69 100 GLU A C 1
ATOM 788 O O . GLU A 1 100 ? -0.363 -9.001 -4.096 1.00 96.69 100 GLU A O 1
ATOM 793 N N . VAL A 1 101 ? -0.475 -7.152 -2.831 1.00 96.88 101 VAL A N 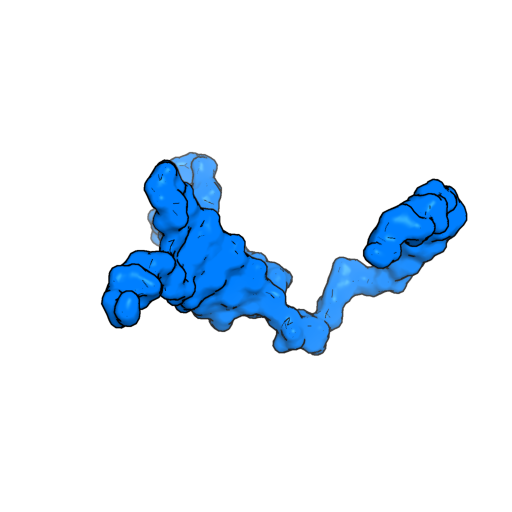1
ATOM 794 C CA . VAL A 1 101 ? 0.799 -6.606 -3.305 1.00 96.88 101 VAL A CA 1
ATOM 795 C C . VAL A 1 101 ? 1.962 -7.322 -2.606 1.00 96.88 101 VAL A C 1
ATOM 797 O O . VAL A 1 101 ? 2.006 -7.354 -1.373 1.00 96.88 101 VAL A O 1
ATOM 800 N N . PRO A 1 102 ? 2.953 -7.858 -3.346 1.00 94.62 102 PRO A N 1
ATOM 801 C CA . PRO A 1 102 ? 4.085 -8.558 -2.747 1.00 94.62 102 PRO A CA 1
ATOM 802 C C . PRO A 1 102 ? 4.835 -7.717 -1.709 1.00 94.62 102 PRO A C 1
ATOM 804 O O . PRO A 1 102 ? 5.151 -6.552 -1.944 1.00 94.62 102 PRO A O 1
ATOM 807 N N . GLY A 1 103 ? 5.157 -8.329 -0.568 1.00 93.44 103 GLY A N 1
ATOM 808 C CA . GLY A 1 103 ? 5.897 -7.671 0.512 1.00 93.44 103 GLY A CA 1
ATOM 809 C C . GLY A 1 103 ? 5.052 -6.751 1.393 1.00 93.44 103 GLY A C 1
ATOM 810 O O . GLY A 1 103 ? 5.619 -6.033 2.214 1.00 93.44 103 GLY A O 1
ATOM 811 N N . THR A 1 104 ? 3.725 -6.758 1.241 1.00 96.50 104 THR A N 1
ATOM 812 C CA . THR A 1 104 ? 2.818 -6.056 2.152 1.00 96.50 104 THR A CA 1
ATOM 813 C C . THR A 1 104 ? 2.401 -6.924 3.335 1.00 96.50 104 THR A C 1
ATOM 815 O O . THR A 1 104 ? 2.268 -8.141 3.227 1.00 96.50 104 THR A O 1
ATOM 818 N N . GLN A 1 105 ? 2.216 -6.293 4.493 1.00 95.44 105 GLN A N 1
ATOM 819 C CA . GLN A 1 105 ? 1.764 -6.952 5.718 1.00 95.44 105 GLN A CA 1
ATOM 820 C C . GLN A 1 105 ? 1.079 -5.950 6.651 1.00 95.44 105 GLN A C 1
ATOM 822 O O . GLN A 1 105 ? 1.497 -4.791 6.748 1.00 95.44 105 GLN A O 1
ATOM 827 N N . TRP A 1 106 ? 0.057 -6.415 7.368 1.00 94.00 106 TRP A N 1
ATOM 828 C CA . TRP A 1 106 ? -0.581 -5.672 8.453 1.00 94.00 106 TRP A CA 1
ATOM 829 C C . TRP A 1 106 ? -0.057 -6.121 9.808 1.00 94.00 106 TRP A C 1
ATOM 831 O O . TRP A 1 106 ? 0.101 -7.308 10.079 1.00 94.00 106 TRP A O 1
ATOM 841 N N . GLN A 1 107 ? 0.152 -5.146 10.680 1.00 92.56 107 GLN A N 1
ATOM 842 C CA . GLN A 1 107 ? 0.454 -5.342 12.085 1.00 92.56 107 GLN A CA 1
ATOM 843 C C . GLN A 1 107 ? -0.558 -4.528 12.881 1.00 92.56 107 GLN A C 1
ATOM 845 O O . GLN A 1 107 ? -0.531 -3.298 12.858 1.00 92.56 107 GLN A O 1
ATOM 850 N N . LEU A 1 108 ? -1.477 -5.208 13.560 1.00 89.19 108 LEU A N 1
ATOM 851 C CA . LEU A 1 108 ? -2.382 -4.546 14.488 1.00 89.19 108 LEU A CA 1
ATOM 852 C C . LEU A 1 108 ? -1.656 -4.396 15.826 1.00 89.19 108 LEU A C 1
ATOM 854 O O . LEU A 1 108 ? -1.163 -5.380 16.377 1.00 89.19 108 LEU A O 1
ATOM 858 N N . GLY A 1 109 ? -1.543 -3.168 16.323 1.00 80.69 109 GLY A N 1
ATOM 859 C CA . GLY A 1 109 ? -0.967 -2.935 17.641 1.00 80.69 109 GLY A CA 1
ATOM 860 C C . GLY A 1 109 ? -1.988 -3.202 18.741 1.00 80.69 109 GLY A C 1
ATOM 861 O O . GLY A 1 109 ? -3.199 -3.155 18.509 1.00 80.69 109 GLY A O 1
ATOM 862 N N . ALA A 1 110 ? -1.483 -3.465 19.947 1.00 73.69 110 ALA A N 1
ATOM 863 C CA . ALA A 1 110 ? -2.316 -3.728 21.112 1.00 73.69 110 ALA A CA 1
ATOM 864 C C . ALA A 1 110 ? -3.297 -2.576 21.378 1.00 73.69 110 ALA A C 1
ATOM 866 O O . ALA A 1 110 ? -2.992 -1.396 21.165 1.00 73.69 110 ALA A O 1
ATOM 867 N N . ALA A 1 111 ? -4.478 -2.955 21.852 1.00 67.38 111 ALA A N 1
ATOM 868 C CA . ALA A 1 111 ? -5.434 -2.051 22.451 1.00 67.38 111 ALA A CA 1
ATOM 869 C C . ALA A 1 111 ? -4.960 -1.640 23.843 1.00 67.38 111 ALA A C 1
ATOM 871 O O . ALA A 1 111 ? -4.447 -2.470 24.587 1.00 67.38 111 ALA A O 1
ATOM 872 N N . ASN A 1 112 ? -5.250 -0.413 24.264 1.00 66.06 112 ASN A N 1
ATOM 873 C CA . ASN A 1 112 ? -5.059 -0.036 25.669 1.00 66.06 112 ASN A CA 1
ATOM 874 C C . ASN A 1 112 ? -5.986 -0.785 26.658 1.00 66.06 112 ASN A C 1
ATOM 876 O O . ASN A 1 112 ? -5.868 -0.571 27.858 1.00 66.06 112 ASN A O 1
ATOM 880 N N . GLU A 1 113 ? -6.889 -1.658 26.192 1.00 54.66 113 GLU A N 1
ATOM 881 C CA . GLU A 1 113 ? -7.727 -2.503 27.062 1.00 54.66 113 GLU A CA 1
ATOM 882 C C . GLU A 1 113 ? -6.923 -3.584 27.807 1.00 54.66 113 GLU A C 1
ATOM 884 O O . GLU A 1 113 ? -7.345 -4.011 28.877 1.00 54.66 113 GLU A O 1
ATOM 889 N N . ASP A 1 114 ? -5.7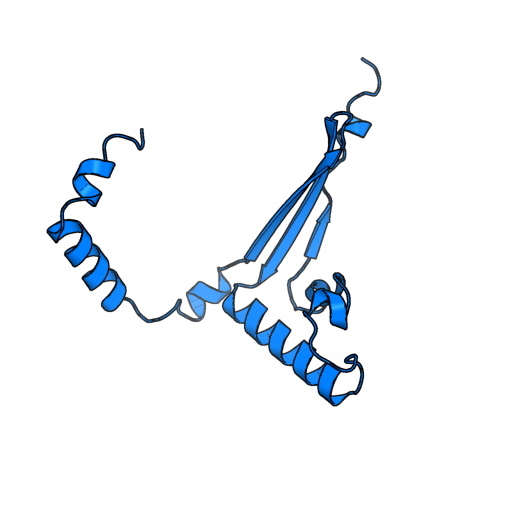37 -3.958 27.315 1.00 52.53 114 ASP A N 1
ATOM 890 C CA . ASP A 1 114 ? -4.904 -5.006 27.925 1.00 52.53 114 ASP A CA 1
ATOM 891 C C . ASP A 1 114 ? -3.976 -4.487 29.047 1.00 52.53 114 ASP A C 1
ATOM 893 O O . ASP A 1 114 ? -3.229 -5.258 29.645 1.00 52.53 114 ASP A O 1
ATOM 897 N N . LEU A 1 115 ? -4.007 -3.182 29.356 1.00 49.53 115 LEU A N 1
ATOM 898 C CA . LEU A 1 115 ? -3.127 -2.544 30.353 1.00 49.53 115 LEU A CA 1
ATOM 899 C C . LEU A 1 115 ? -3.850 -2.105 31.639 1.00 49.53 115 LEU A C 1
ATOM 901 O O . LEU A 1 115 ? -3.231 -1.494 32.507 1.00 49.53 115 LEU A O 1
ATOM 905 N N . THR A 1 116 ? -5.138 -2.429 31.789 1.00 44.41 116 THR A N 1
ATOM 906 C CA . THR A 1 116 ? -5.924 -2.168 33.014 1.00 44.41 116 THR A CA 1
ATOM 907 C C . THR A 1 116 ? -6.265 -3.438 33.803 1.00 44.41 116 THR A C 1
ATOM 909 O O . THR A 1 116 ? -7.213 -3.443 34.586 1.00 44.41 116 THR A O 1
ATOM 912 N N . GLY A 1 117 ? -5.505 -4.518 33.607 1.00 40.09 117 GLY A N 1
ATOM 913 C CA . GLY A 1 117 ? -5.513 -5.682 34.493 1.00 40.09 117 GLY A CA 1
ATOM 914 C C . GLY A 1 117 ? -4.583 -5.453 35.683 1.00 40.09 117 GLY A C 1
ATOM 915 O O . GLY A 1 117 ? -3.371 -5.493 35.511 1.00 40.09 117 GLY A O 1
ATOM 916 N N . GLU A 1 118 ? -5.186 -5.161 36.835 1.00 39.28 118 GLU A N 1
ATOM 917 C CA . GLU A 1 118 ? -4.681 -5.274 38.216 1.00 39.28 118 GLU A CA 1
ATOM 918 C C . GLU A 1 118 ? -3.154 -5.227 38.446 1.00 39.28 118 GLU A C 1
ATOM 920 O O . GLU A 1 118 ? -2.429 -6.196 38.206 1.00 39.28 118 GLU A O 1
ATOM 925 N N . GLN A 1 119 ? -2.702 -4.133 39.070 1.00 33.28 119 GLN A N 1
ATOM 926 C CA . GLN A 1 119 ? -1.682 -4.176 40.124 1.00 33.28 119 GLN A CA 1
ATOM 927 C C . GLN A 1 119 ? -2.201 -3.464 41.367 1.00 33.28 119 GLN A C 1
ATOM 929 O O . GLN A 1 119 ? -2.863 -2.413 41.198 1.00 33.28 119 GLN A O 1
#

Foldseek 3Di:
DPPPCVVVCPDPVVVVVVVVVVVPDPPDDDPVVQQVAKDKDKDKDADPVGKIKIKIKIFGGPVLLVVQLVVLVVVCVVVVQFDPDDDDPCRGPNPCSSVVRPGIDMDIDDIPVVVPPDD

pLDDT: mean 84.72, std 14.82, range [33.28, 98.19]

Radius of gyration: 21.35 Å; chains: 1; bounding box: 40×44×57 Å

Sequence (119 aa):
YLKYINWLLRMNWVRQLAQRRVDRAPAGPTPEQRKKGACLVWGQVTDEQGKFRQGLLSGPEGYDLTAHSSLIIAKKVLEGQAPTGYHTPSTAFGPELILEVPGTQWQLGAANEDLTGEQ

Secondary structure (DSSP, 8-state):
-TTSTHHHHTSHHHHHHHHHHHHHS-SS--HHHHTT--EEEEEEEE-TTS-EEEEEEEES-HHHHHHHHHHHHHHHHHTT-SPSS---HHHHH-GGGGGGSTT-EEEEEPPGGGG-S--